Protein AF-A0A4Q8TG44-F1 (afdb_monomer)

Foldseek 3Di:
DPDDPQFQFDWDWDADPNFIWTKTWHDLDPPDDIWIWIWGDDDQKIFIDTPVVPDDGPDMDSDPVVVVVVVRVVRVVVNVVVVVVVVVVVVVVD

Solvent-accessible surface area (backbone atoms only — not comparable to full-atom values): 5593 Å² total; per-residue (Å²): 131,88,76,73,78,77,69,71,72,44,81,41,84,43,71,58,96,87,41,72,32,37,33,36,45,37,51,88,45,98,88,47,76,70,45,47,35,38,37,37,72,63,85,81,33,26,34,32,30,45,67,87,71,79,79,49,76,78,44,76,35,72,46,60,68,61,46,50,53,51,52,52,51,52,51,53,51,50,51,53,54,52,51,53,52,51,55,53,53,59,65,70,79,102

pLDDT: mean 73.37, std 12.91, range [32.66, 89.69]

Radius of gyration: 15.22 Å; Cα contacts (8 Å, |Δi|>4): 139; chains: 1; bounding box: 37×23×44 Å

Mean predicted aligned error: 8.84 Å

Sequence (94 aa):
MISLPAPVPALEPVTIGGLPMSRVTVRISKWHNPFELYLICAGARFYVADNRLGKGWIFRHKSLARCIEFATAKANAYVRTEWAAFNRKKTLNG

Nearest PDB structures (foldseek):
  7z31-assembly1_B  TM=5.115E-01  e=1.144E+00  Saccharomyces cerevisiae S288C
  4o3z-assembly1_A  TM=5.480E-01  e=4.614E+00  Actinobacillus pleuropneumoniae
  7phw-assembly2_D  TM=4.883E-01  e=6.539E+00  Plasmodium falciparum 3D7

Structure (mmCIF, N/CA/C/O backbone):
data_AF-A0A4Q8TG44-F1
#
_entry.id   AF-A0A4Q8TG44-F1
#
loop_
_atom_site.group_PDB
_atom_site.id
_atom_site.type_symbol
_atom_site.label_atom_id
_atom_site.label_alt_id
_atom_site.label_comp_id
_atom_site.label_asym_id
_atom_site.label_entity_id
_atom_site.label_seq_id
_atom_site.pdbx_PDB_ins_code
_atom_site.Cartn_x
_atom_site.Cartn_y
_atom_site.Cartn_z
_atom_site.occupancy
_atom_site.B_iso_or_equiv
_atom_site.auth_seq_id
_atom_site.auth_comp_id
_atom_site.auth_asym_id
_atom_site.auth_atom_id
_atom_site.pdbx_PDB_model_num
ATOM 1 N N . MET A 1 1 ? -25.177 -8.780 15.833 1.00 36.12 1 MET A N 1
ATOM 2 C CA . MET A 1 1 ? -24.102 -7.835 15.452 1.00 36.12 1 MET A CA 1
ATOM 3 C C . MET A 1 1 ? -23.853 -7.997 13.965 1.00 36.12 1 MET A C 1
ATOM 5 O O . MET A 1 1 ? -23.462 -9.082 13.562 1.00 36.12 1 MET A O 1
ATOM 9 N N . ILE A 1 2 ? -24.130 -6.982 13.144 1.00 32.75 2 ILE A N 1
ATOM 10 C CA . ILE A 1 2 ? -23.780 -7.038 11.718 1.00 32.75 2 ILE A CA 1
ATOM 11 C C . ILE A 1 2 ? -22.276 -6.775 11.636 1.00 32.75 2 ILE A C 1
ATOM 13 O O . ILE A 1 2 ? -21.827 -5.645 11.826 1.00 32.75 2 ILE A O 1
ATOM 17 N N . SER A 1 3 ? -21.499 -7.842 11.455 1.00 32.66 3 SER A N 1
ATOM 18 C CA . SER A 1 3 ? -20.078 -7.743 11.135 1.00 32.66 3 SER A CA 1
ATOM 19 C C . SER A 1 3 ? -19.979 -7.182 9.721 1.00 32.66 3 SER A C 1
ATOM 21 O O . SER A 1 3 ? -20.288 -7.879 8.755 1.00 32.66 3 SER A O 1
ATOM 23 N N . LEU A 1 4 ? -19.634 -5.900 9.596 1.00 45.75 4 LEU A N 1
ATOM 24 C CA . LEU A 1 4 ? -19.281 -5.343 8.297 1.00 45.75 4 LEU A CA 1
ATOM 25 C C . LEU A 1 4 ? -18.033 -6.087 7.800 1.00 45.75 4 LEU A C 1
ATOM 27 O O . LEU A 1 4 ? -17.084 -6.243 8.576 1.00 45.75 4 LEU A O 1
ATOM 31 N N . PRO A 1 5 ? -18.023 -6.571 6.546 1.00 48.22 5 PRO A N 1
ATOM 32 C CA . PRO A 1 5 ? -16.840 -7.201 5.986 1.00 48.22 5 PRO A CA 1
ATOM 33 C C . PRO A 1 5 ? -15.668 -6.222 6.060 1.00 48.22 5 PRO A C 1
ATOM 35 O O . PRO A 1 5 ? -15.842 -5.012 5.883 1.00 48.22 5 PRO A O 1
ATOM 38 N N . ALA A 1 6 ? -14.476 -6.745 6.357 1.00 54.28 6 ALA A N 1
ATOM 39 C CA . ALA A 1 6 ? -13.278 -5.923 6.393 1.00 54.28 6 ALA A CA 1
ATOM 40 C C . ALA A 1 6 ? -13.133 -5.189 5.045 1.00 54.28 6 ALA A C 1
ATOM 42 O O . ALA A 1 6 ? -13.326 -5.812 3.997 1.00 54.28 6 ALA A O 1
ATOM 43 N N . PRO A 1 7 ? -12.824 -3.883 5.052 1.00 56.81 7 PRO A N 1
ATOM 44 C CA . PRO A 1 7 ? -12.673 -3.116 3.826 1.00 56.81 7 PRO A CA 1
ATOM 45 C C . PRO A 1 7 ? -11.586 -3.749 2.960 1.00 56.81 7 PRO A C 1
ATOM 47 O O . PRO A 1 7 ? -10.438 -3.892 3.387 1.00 56.81 7 PRO A O 1
ATOM 50 N N . VAL A 1 8 ? -11.978 -4.159 1.755 1.00 59.66 8 VAL A N 1
ATOM 51 C CA . VAL A 1 8 ? -11.085 -4.803 0.793 1.00 59.66 8 VAL A CA 1
ATOM 52 C C . VAL A 1 8 ? -10.215 -3.724 0.144 1.00 59.66 8 VAL A C 1
ATOM 54 O O . VAL A 1 8 ? -10.759 -2.719 -0.318 1.00 59.66 8 VAL A O 1
ATOM 57 N N . PRO A 1 9 ? -8.884 -3.900 0.090 1.00 64.50 9 PRO A N 1
ATOM 58 C CA . PRO A 1 9 ? -8.018 -2.979 -0.629 1.00 64.50 9 PRO A CA 1
ATOM 59 C C . PRO A 1 9 ? -8.376 -2.945 -2.115 1.00 64.50 9 PRO A C 1
ATOM 61 O O . PRO A 1 9 ? -8.320 -3.969 -2.794 1.00 64.50 9 PRO A O 1
ATOM 64 N N . ALA A 1 10 ? -8.748 -1.766 -2.612 1.00 69.06 10 ALA A N 1
ATOM 65 C CA . ALA A 1 10 ? -9.037 -1.549 -4.024 1.00 69.06 10 ALA A CA 1
ATOM 66 C C . ALA A 1 10 ? -7.771 -1.081 -4.742 1.00 69.06 10 ALA A C 1
ATOM 68 O O . ALA A 1 10 ? -7.060 -0.217 -4.229 1.00 69.06 10 ALA A O 1
ATOM 69 N N . LEU A 1 11 ? -7.496 -1.657 -5.913 1.00 68.56 11 LEU A N 1
ATOM 70 C CA . LEU A 1 11 ? -6.359 -1.307 -6.760 1.00 68.56 11 LEU A CA 1
ATOM 71 C C . LEU A 1 11 ? -6.848 -0.351 -7.855 1.00 68.56 11 LEU A C 1
ATOM 73 O O . LEU A 1 11 ? -7.552 -0.753 -8.776 1.00 68.56 11 LEU A O 1
ATOM 77 N N . GLU A 1 12 ? -6.501 0.922 -7.730 1.00 78.75 12 GLU A N 1
ATOM 78 C CA . GLU A 1 12 ? -6.917 1.994 -8.631 1.00 78.75 12 GLU A CA 1
ATOM 79 C C . GLU A 1 12 ? -5.729 2.440 -9.494 1.00 78.75 12 GLU A C 1
ATOM 81 O O . GLU A 1 12 ? -4.658 2.720 -8.953 1.00 78.75 12 GLU A O 1
ATOM 86 N N . PRO A 1 13 ? -5.859 2.545 -10.823 1.00 77.00 13 PRO A N 1
ATOM 87 C CA . PRO A 1 13 ? -4.820 3.161 -11.641 1.00 77.00 13 PRO A CA 1
ATOM 88 C C . PRO A 1 13 ? -4.755 4.670 -11.357 1.00 77.00 13 PRO A C 1
ATOM 90 O O . PRO A 1 13 ? -5.779 5.351 -11.360 1.00 77.00 13 PRO A O 1
ATOM 93 N N . VAL A 1 14 ? -3.557 5.207 -11.120 1.00 78.56 14 VAL A N 1
ATOM 94 C CA . VAL A 1 14 ? -3.327 6.643 -10.888 1.00 78.56 14 VAL A CA 1
ATOM 95 C C . VAL A 1 14 ? -2.070 7.115 -11.613 1.00 78.56 14 VAL A C 1
ATOM 97 O O . VAL A 1 14 ? -1.146 6.337 -11.832 1.00 78.56 14 VAL A O 1
ATOM 100 N N . THR A 1 15 ? -2.002 8.403 -11.940 1.00 75.81 15 THR A N 1
ATOM 101 C CA . THR A 1 15 ? -0.805 9.021 -12.528 1.00 75.81 15 THR A CA 1
ATOM 102 C C . THR A 1 15 ? -0.268 10.080 -11.576 1.00 75.81 15 THR A C 1
ATOM 104 O O . THR A 1 15 ? -0.984 11.019 -11.236 1.00 75.81 15 THR A O 1
ATOM 107 N N . ILE A 1 16 ? 0.993 9.957 -11.154 1.00 70.44 16 ILE A N 1
ATOM 108 C CA . ILE A 1 16 ? 1.661 10.940 -10.283 1.00 70.44 16 ILE A CA 1
ATOM 109 C C . ILE A 1 16 ? 2.929 11.417 -10.986 1.00 70.44 16 ILE A C 1
ATOM 111 O O . ILE A 1 16 ? 3.783 10.607 -11.340 1.00 70.44 16 ILE A O 1
ATOM 115 N N . GLY A 1 17 ? 3.049 12.728 -11.224 1.00 70.00 17 GLY A N 1
ATOM 116 C CA . GLY A 1 17 ? 4.214 13.304 -11.912 1.00 70.00 17 GLY A CA 1
ATOM 117 C C . GLY A 1 17 ? 4.441 12.745 -13.325 1.00 70.00 17 GLY A C 1
ATOM 118 O O . GLY A 1 17 ? 5.583 12.629 -13.753 1.00 70.00 17 GLY A O 1
ATOM 119 N N . GLY A 1 18 ? 3.371 12.338 -14.020 1.00 74.19 18 GLY A N 1
ATOM 120 C CA . GLY A 1 18 ? 3.434 11.734 -15.358 1.00 74.19 18 GLY A CA 1
ATOM 121 C C . GLY A 1 18 ? 3.752 10.233 -15.386 1.00 74.19 18 GLY A C 1
ATOM 122 O O . GLY A 1 18 ? 3.759 9.642 -16.462 1.00 74.19 18 GLY A O 1
ATOM 123 N N . LEU A 1 19 ? 3.975 9.596 -14.232 1.00 67.38 19 LEU A N 1
ATOM 124 C CA . LEU A 1 19 ? 4.260 8.164 -14.150 1.00 67.38 19 LEU A CA 1
ATOM 125 C C . LEU A 1 19 ? 2.981 7.368 -13.847 1.00 67.38 19 LEU A C 1
ATOM 127 O O . LEU A 1 19 ? 2.309 7.679 -12.857 1.00 67.38 19 LEU A O 1
ATOM 131 N N . PRO A 1 20 ? 2.648 6.336 -14.648 1.00 72.19 20 PRO A N 1
ATOM 132 C CA . PRO A 1 20 ? 1.539 5.444 -14.349 1.00 72.19 20 PRO A CA 1
ATOM 133 C C . PRO A 1 20 ? 1.879 4.576 -13.134 1.00 72.19 20 PRO A C 1
ATOM 135 O O . PRO A 1 20 ? 2.925 3.926 -13.068 1.00 72.19 20 PRO A O 1
ATOM 138 N N . MET A 1 21 ? 0.978 4.571 -12.161 1.00 78.06 21 MET A N 1
ATOM 139 C CA . MET A 1 21 ? 1.090 3.849 -10.900 1.00 78.06 21 MET A CA 1
ATOM 140 C C . MET A 1 21 ? -0.231 3.145 -10.590 1.00 78.06 21 MET A C 1
ATOM 142 O O . MET A 1 21 ? -1.274 3.426 -11.182 1.00 78.06 21 MET A O 1
ATOM 146 N N . SER A 1 22 ? -0.205 2.236 -9.623 1.00 82.06 22 SER A N 1
ATOM 147 C CA . SER A 1 22 ? -1.428 1.694 -9.034 1.00 82.06 22 SER A CA 1
ATOM 148 C C . SER A 1 22 ? -1.508 2.089 -7.570 1.00 82.06 22 SER A C 1
ATOM 150 O O . SER A 1 22 ? -0.579 1.842 -6.810 1.00 82.06 22 SER A O 1
ATOM 152 N N . ARG A 1 23 ? -2.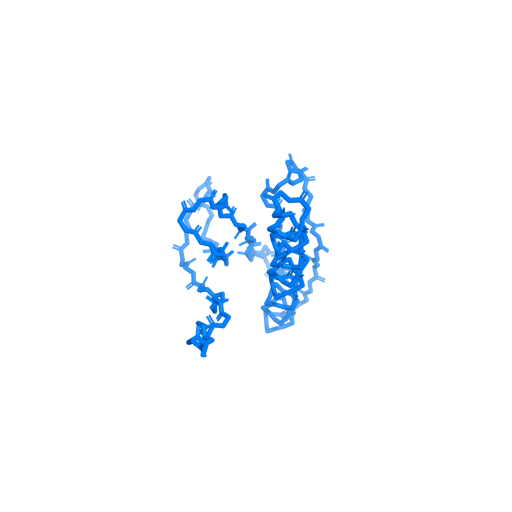607 2.702 -7.156 1.00 82.69 23 ARG A N 1
ATOM 153 C CA . ARG A 1 23 ? -2.883 3.053 -5.770 1.00 82.69 23 ARG A CA 1
ATOM 154 C C . ARG A 1 23 ? -3.727 1.963 -5.130 1.00 82.69 23 ARG A C 1
ATOM 156 O O . ARG A 1 23 ? -4.757 1.574 -5.662 1.00 82.69 23 ARG A O 1
ATOM 163 N N . VAL A 1 24 ? -3.298 1.493 -3.973 1.00 79.19 24 VAL A N 1
ATOM 164 C CA . VAL A 1 24 ? -4.091 0.651 -3.089 1.00 79.19 24 VAL A CA 1
ATOM 165 C C . VAL A 1 24 ? -4.643 1.532 -1.985 1.00 79.19 24 VAL A C 1
ATOM 167 O O . VAL A 1 24 ? -3.885 1.995 -1.133 1.00 79.19 24 VAL A O 1
ATOM 170 N N . THR A 1 25 ? -5.953 1.756 -2.007 1.00 77.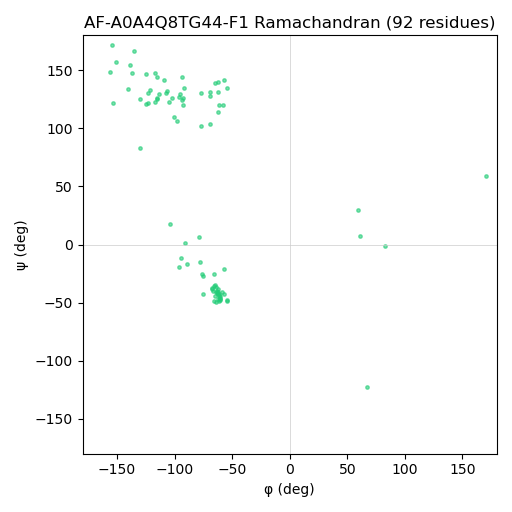75 25 THR A N 1
ATOM 171 C CA . THR A 1 25 ? -6.642 2.592 -1.019 1.00 77.75 25 THR A CA 1
ATOM 172 C C . THR A 1 25 ? -7.443 1.714 -0.072 1.00 77.75 25 THR A C 1
ATOM 174 O O . THR A 1 25 ? -8.206 0.846 -0.497 1.00 77.75 25 THR A O 1
ATOM 177 N N . VAL A 1 26 ? -7.303 1.961 1.229 1.00 76.56 26 VAL A N 1
ATOM 178 C CA . VAL A 1 26 ? -8.120 1.337 2.265 1.00 76.56 26 VAL A CA 1
ATOM 179 C C . VAL A 1 26 ? -8.680 2.395 3.192 1.00 76.56 26 VAL A C 1
ATOM 181 O O . VAL A 1 26 ? -7.943 3.170 3.797 1.00 76.56 26 VAL A O 1
ATOM 184 N N . ARG A 1 27 ? -10.002 2.396 3.350 1.00 73.44 27 ARG A N 1
ATOM 185 C CA . ARG A 1 27 ? -10.696 3.272 4.289 1.00 73.44 27 ARG A CA 1
ATOM 186 C C . ARG A 1 27 ? -11.549 2.441 5.230 1.00 73.44 27 ARG A C 1
ATOM 188 O O . ARG A 1 27 ? -12.434 1.711 4.803 1.00 73.44 27 ARG A O 1
ATOM 195 N N . ILE A 1 28 ? -11.269 2.577 6.520 1.00 71.50 28 ILE A N 1
ATOM 196 C CA . ILE A 1 28 ? -11.881 1.757 7.569 1.00 71.50 28 ILE A CA 1
ATOM 197 C C . ILE A 1 28 ? -13.318 2.181 7.853 1.00 71.50 28 ILE A C 1
ATOM 199 O O . ILE A 1 28 ? -14.213 1.356 8.000 1.00 71.50 28 ILE A O 1
ATOM 203 N N . SER A 1 29 ? -13.547 3.489 7.917 1.00 69.00 29 SER A N 1
ATOM 204 C CA . SER A 1 29 ? -14.881 4.071 7.986 1.00 69.00 29 SER A CA 1
ATOM 205 C C . SER A 1 29 ? -14.852 5.493 7.433 1.00 69.00 29 SER A C 1
ATOM 207 O O . SER A 1 29 ? -13.780 6.060 7.206 1.00 69.00 29 SER A O 1
ATOM 209 N N . LYS A 1 30 ? -16.026 6.111 7.265 1.00 74.06 30 LYS A N 1
ATOM 210 C CA . LYS A 1 30 ? -16.135 7.510 6.817 1.00 74.06 30 LYS A CA 1
ATOM 211 C C . LYS A 1 30 ? -15.392 8.514 7.713 1.00 74.06 30 LYS A C 1
ATOM 213 O O . LYS A 1 30 ? -15.052 9.592 7.245 1.00 74.06 30 LYS A O 1
ATOM 218 N N . TRP A 1 31 ? -15.100 8.157 8.962 1.00 71.75 31 TRP A N 1
ATOM 219 C CA . TRP A 1 31 ? -14.420 9.027 9.926 1.00 71.75 31 TRP A CA 1
ATOM 220 C C . TRP A 1 31 ? -12.901 8.828 9.980 1.00 71.75 31 TRP A C 1
ATOM 222 O O . TRP A 1 31 ? -12.212 9.630 10.599 1.00 71.75 31 TRP A O 1
ATOM 232 N N . HIS A 1 32 ? -12.378 7.770 9.352 1.00 72.19 32 HIS A N 1
ATOM 233 C CA . HIS A 1 32 ? -10.939 7.519 9.296 1.00 72.19 32 HIS A CA 1
ATOM 234 C C . HIS A 1 32 ? -10.346 8.105 8.017 1.00 72.19 32 HIS A C 1
ATOM 236 O O . HIS A 1 32 ? -10.964 8.048 6.945 1.00 72.19 32 HIS A O 1
ATOM 242 N N . ASN A 1 33 ? -9.121 8.616 8.142 1.00 74.56 33 ASN A N 1
ATOM 243 C CA . ASN A 1 33 ? -8.312 8.994 6.993 1.00 74.56 33 ASN A CA 1
ATOM 244 C C . ASN A 1 33 ? -8.014 7.749 6.140 1.00 74.56 33 ASN A C 1
ATOM 246 O O . ASN A 1 33 ? -7.780 6.670 6.696 1.00 74.56 33 ASN A O 1
ATOM 250 N N . PRO A 1 34 ? -8.045 7.868 4.803 1.00 74.38 34 PRO A N 1
ATOM 251 C CA . PRO A 1 34 ? -7.688 6.763 3.931 1.00 74.38 34 PRO A CA 1
ATOM 252 C C . PRO A 1 34 ? -6.210 6.407 4.111 1.00 74.38 34 PRO A C 1
ATOM 254 O O . PRO A 1 34 ? -5.343 7.275 4.220 1.00 74.38 34 PRO A O 1
ATOM 257 N N . PHE A 1 35 ? -5.929 5.111 4.130 1.00 78.38 35 PHE A N 1
ATOM 258 C CA . PHE A 1 35 ? -4.586 4.585 3.988 1.00 78.38 35 PHE A CA 1
ATOM 259 C C . PHE A 1 35 ? -4.319 4.276 2.527 1.00 78.38 35 PHE A C 1
ATOM 261 O O . PHE A 1 35 ? -5.069 3.529 1.904 1.00 78.38 35 PHE A O 1
ATOM 268 N N . GLU A 1 36 ? -3.239 4.838 2.001 1.00 81.69 36 GLU A N 1
ATOM 269 C CA . GLU A 1 36 ? -2.866 4.697 0.602 1.00 81.69 36 GLU A CA 1
ATOM 270 C C . GLU A 1 36 ? -1.459 4.109 0.487 1.00 81.69 36 GLU A C 1
ATOM 272 O O . GLU A 1 36 ? -0.503 4.591 1.108 1.00 81.69 36 GLU A O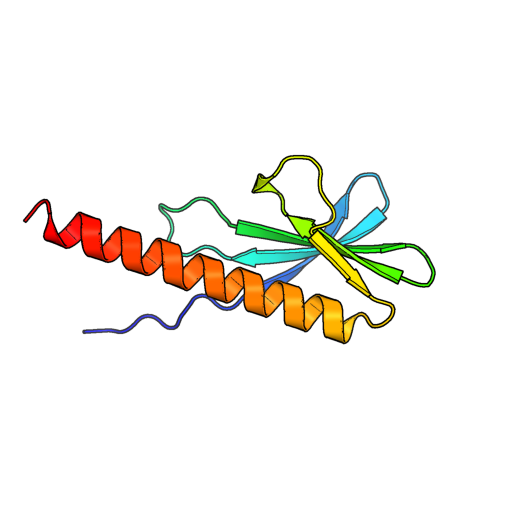 1
ATOM 277 N N . LEU A 1 37 ? -1.342 3.078 -0.344 1.00 83.75 37 LEU A N 1
ATOM 278 C CA . LEU A 1 37 ? -0.076 2.548 -0.830 1.00 83.75 37 LEU A CA 1
ATOM 279 C C . LEU A 1 37 ? 0.013 2.755 -2.338 1.00 83.75 37 LEU A C 1
ATOM 281 O O . LEU A 1 37 ? -0.979 2.600 -3.039 1.00 83.75 37 LEU A O 1
ATOM 285 N N . TYR A 1 38 ? 1.201 3.041 -2.852 1.00 81.94 38 TYR A N 1
ATOM 286 C CA . TYR A 1 38 ? 1.434 3.214 -4.286 1.00 81.94 38 TYR A CA 1
ATOM 287 C C . TYR A 1 38 ? 2.356 2.120 -4.803 1.00 81.94 38 TYR A C 1
ATOM 289 O O . TYR A 1 38 ? 3.455 1.944 -4.282 1.00 81.94 38 TYR A O 1
ATOM 297 N N . LEU A 1 39 ? 1.921 1.399 -5.831 1.00 83.62 39 LEU A N 1
ATOM 298 C CA . LEU A 1 39 ? 2.733 0.486 -6.617 1.00 83.62 39 LEU A CA 1
ATOM 299 C C . LEU A 1 39 ? 3.284 1.220 -7.832 1.00 83.62 39 LEU A C 1
ATOM 301 O O . LEU A 1 39 ? 2.529 1.758 -8.641 1.00 83.62 39 LEU A O 1
ATOM 305 N N . ILE A 1 40 ? 4.604 1.205 -7.971 1.00 80.12 40 ILE A N 1
ATOM 306 C CA . ILE A 1 40 ? 5.309 1.887 -9.055 1.00 80.12 40 ILE A CA 1
ATOM 307 C C . ILE A 1 40 ? 6.123 0.876 -9.841 1.00 80.12 40 ILE A C 1
ATOM 309 O O . ILE A 1 40 ? 6.861 0.081 -9.257 1.00 80.12 40 ILE A O 1
ATOM 313 N N . CYS A 1 41 ? 6.016 0.937 -11.165 1.00 81.62 41 CYS A N 1
ATOM 314 C CA . CYS A 1 41 ? 6.903 0.232 -12.078 1.00 81.62 41 CYS A CA 1
ATOM 315 C C . CYS A 1 41 ? 8.066 1.155 -12.464 1.00 81.62 41 CYS A C 1
ATOM 317 O O . CYS A 1 41 ? 7.842 2.226 -13.023 1.00 81.62 41 CYS A O 1
ATOM 319 N N . ALA A 1 42 ? 9.303 0.754 -12.173 1.00 76.94 42 ALA A N 1
ATOM 320 C CA . ALA A 1 42 ? 10.501 1.478 -12.593 1.00 76.94 42 ALA A CA 1
ATOM 321 C C . ALA A 1 42 ? 11.479 0.500 -13.260 1.00 76.94 42 ALA A C 1
ATOM 323 O O . ALA A 1 42 ? 12.385 -0.057 -12.633 1.00 76.94 42 ALA A O 1
ATOM 324 N N . GLY A 1 43 ? 11.248 0.253 -14.552 1.00 79.75 43 GLY A N 1
ATOM 325 C CA . GLY A 1 43 ? 12.022 -0.693 -15.353 1.00 79.75 43 GLY A CA 1
ATOM 326 C C . GLY A 1 43 ? 11.817 -2.137 -14.891 1.00 79.75 43 GLY A C 1
ATOM 327 O O . GLY A 1 43 ? 10.698 -2.632 -14.848 1.00 79.75 43 GLY A O 1
ATOM 328 N N . ALA A 1 44 ? 12.901 -2.822 -14.522 1.00 78.44 44 ALA A N 1
ATOM 329 C CA . ALA A 1 44 ? 12.881 -4.240 -14.138 1.00 78.44 44 ALA A CA 1
ATOM 330 C C . ALA A 1 44 ? 12.388 -4.513 -12.699 1.00 78.44 44 ALA A C 1
ATOM 332 O O . ALA A 1 44 ? 12.522 -5.634 -12.194 1.00 78.44 44 ALA A O 1
ATOM 333 N N . ARG A 1 45 ? 11.912 -3.487 -11.984 1.00 80.06 45 ARG A N 1
ATOM 334 C CA . ARG A 1 45 ? 11.515 -3.587 -10.576 1.00 80.06 45 ARG A CA 1
ATOM 335 C C . ARG A 1 45 ? 10.214 -2.849 -10.302 1.00 80.06 45 ARG A C 1
ATOM 337 O O . ARG A 1 45 ? 9.941 -1.790 -10.862 1.00 80.06 45 ARG A O 1
ATOM 344 N N . PHE A 1 46 ? 9.471 -3.404 -9.357 1.00 83.94 46 PHE A N 1
ATOM 345 C CA . PHE A 1 46 ? 8.262 -2.838 -8.790 1.00 83.94 46 PHE A CA 1
ATOM 346 C C . PHE A 1 46 ? 8.538 -2.384 -7.361 1.00 83.94 46 PHE A C 1
ATOM 348 O O . PHE A 1 46 ? 9.245 -3.060 -6.609 1.00 83.94 46 PHE A O 1
ATOM 355 N N . TYR A 1 47 ? 7.957 -1.256 -6.984 1.00 83.19 47 TYR A N 1
ATOM 356 C CA . TYR A 1 47 ? 8.151 -0.615 -5.691 1.00 83.19 47 TYR A CA 1
ATOM 357 C C . TYR A 1 47 ? 6.802 -0.401 -5.026 1.00 83.19 47 TYR A C 1
ATOM 359 O O . TYR A 1 47 ? 5.821 -0.141 -5.714 1.00 83.19 47 TYR A O 1
ATOM 367 N N . VAL A 1 48 ? 6.761 -0.489 -3.699 1.00 83.50 48 VAL A N 1
ATOM 368 C CA . VAL A 1 48 ? 5.604 -0.074 -2.900 1.00 83.50 48 VAL A CA 1
ATOM 369 C C . VAL A 1 48 ? 6.019 1.136 -2.070 1.00 83.50 48 VAL A C 1
ATOM 371 O O . VAL A 1 48 ? 7.051 1.082 -1.402 1.00 83.50 48 VAL A O 1
ATOM 374 N N . ALA A 1 49 ? 5.237 2.211 -2.095 1.00 81.06 49 ALA A N 1
ATOM 375 C CA . ALA A 1 49 ? 5.409 3.397 -1.256 1.00 81.06 49 ALA A CA 1
ATOM 376 C C . ALA A 1 49 ? 4.211 3.600 -0.328 1.00 81.06 49 ALA A C 1
ATOM 378 O O . ALA A 1 49 ? 3.083 3.280 -0.691 1.00 81.06 49 ALA A O 1
ATOM 379 N N . ASP A 1 50 ? 4.469 4.143 0.861 1.00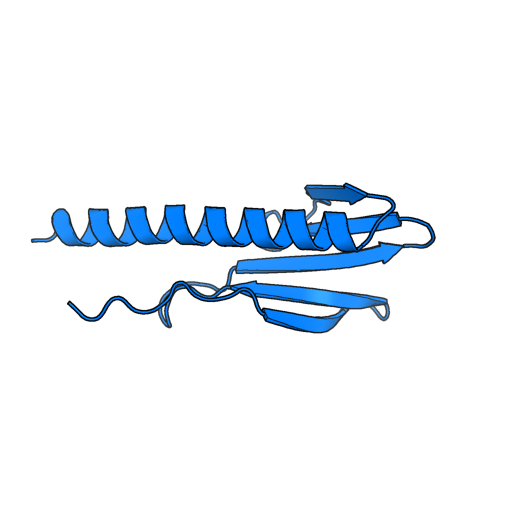 80.00 50 ASP A N 1
ATOM 380 C CA . ASP A 1 50 ? 3.454 4.486 1.862 1.00 80.00 50 ASP A CA 1
ATOM 381 C C . ASP A 1 50 ? 3.243 6.000 1.900 1.00 80.00 50 ASP A C 1
ATOM 383 O O . ASP A 1 50 ? 4.201 6.738 2.149 1.00 80.00 50 ASP A O 1
ATOM 387 N N . ASN A 1 51 ? 2.008 6.466 1.684 1.00 71.62 51 ASN A N 1
ATOM 388 C CA . ASN A 1 51 ? 1.721 7.904 1.655 1.00 71.62 51 ASN A CA 1
ATOM 389 C C . ASN A 1 51 ? 1.945 8.583 3.021 1.00 71.62 51 ASN A C 1
ATOM 391 O O . ASN A 1 51 ? 2.238 9.771 3.099 1.00 71.62 51 ASN A O 1
ATOM 395 N N . ARG A 1 52 ? 1.844 7.833 4.127 1.00 65.88 52 ARG A N 1
ATOM 396 C CA . ARG A 1 52 ? 1.898 8.404 5.485 1.00 65.88 52 ARG A CA 1
ATOM 397 C C . ARG A 1 52 ? 3.295 8.810 5.928 1.00 65.88 52 ARG A C 1
ATOM 399 O O . ARG A 1 52 ? 3.436 9.676 6.781 1.00 65.88 52 ARG A O 1
ATOM 406 N N . LEU A 1 53 ? 4.319 8.155 5.387 1.00 56.50 53 LEU A N 1
ATOM 407 C CA . LEU A 1 53 ? 5.706 8.344 5.822 1.00 56.50 53 LEU A CA 1
ATOM 408 C C . LEU A 1 53 ? 6.439 9.425 5.032 1.00 56.50 53 LEU A C 1
ATOM 410 O O . LEU A 1 53 ? 7.619 9.660 5.268 1.00 56.50 53 LEU A O 1
ATOM 414 N N . GLY A 1 54 ? 5.763 10.077 4.086 1.00 49.06 54 GLY A N 1
ATOM 415 C CA . GLY A 1 54 ? 6.251 11.295 3.464 1.00 49.06 54 GLY A CA 1
ATOM 416 C C . GLY A 1 54 ? 7.578 11.208 2.709 1.00 49.06 54 GLY A C 1
ATOM 417 O O . GLY A 1 54 ? 8.022 12.287 2.344 1.00 49.06 54 GLY A O 1
ATOM 418 N N . LYS A 1 55 ? 8.207 10.028 2.483 1.00 52.97 55 LYS A N 1
ATOM 419 C CA . LYS A 1 55 ? 9.370 9.794 1.570 1.00 52.97 55 LYS A CA 1
ATOM 420 C C . LYS A 1 55 ? 10.020 8.390 1.695 1.00 52.97 55 LYS A C 1
ATOM 422 O O . LYS A 1 55 ? 11.214 8.282 1.959 1.00 52.97 55 LYS A O 1
ATOM 427 N N . GLY A 1 56 ? 9.310 7.277 1.476 1.00 62.19 56 GLY A N 1
ATOM 428 C CA . GLY A 1 56 ? 9.986 5.965 1.528 1.00 62.19 56 GLY A CA 1
ATOM 429 C C . GLY A 1 56 ? 9.354 4.849 0.710 1.00 62.19 56 GLY A C 1
ATOM 430 O O . GLY A 1 56 ? 8.213 4.463 0.956 1.00 62.19 56 GLY A O 1
ATOM 431 N N . TRP A 1 57 ? 10.133 4.274 -0.213 1.00 75.25 57 TRP A N 1
ATOM 432 C CA . TRP A 1 57 ? 9.862 2.944 -0.759 1.00 75.25 57 TRP A CA 1
ATOM 433 C C . TRP A 1 57 ? 9.937 1.937 0.388 1.00 75.25 57 TRP A C 1
ATOM 435 O O . TRP A 1 57 ? 10.999 1.726 0.968 1.00 75.25 57 TRP A O 1
ATOM 445 N N . ILE A 1 58 ? 8.812 1.323 0.728 1.00 81.88 58 ILE A N 1
ATOM 446 C CA . ILE A 1 58 ? 8.716 0.363 1.831 1.00 81.88 58 ILE A CA 1
ATOM 447 C C . ILE A 1 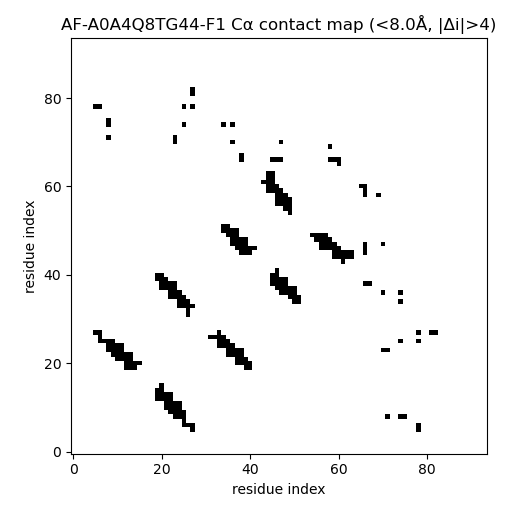58 ? 9.004 -1.070 1.380 1.00 81.88 58 ILE A C 1
ATOM 449 O O . ILE A 1 58 ? 9.243 -1.941 2.211 1.00 81.88 58 ILE A O 1
ATOM 453 N N . PHE A 1 59 ? 8.960 -1.325 0.071 1.00 83.00 59 PHE A N 1
ATOM 454 C CA . PHE A 1 59 ? 9.235 -2.634 -0.506 1.00 83.00 59 PHE A CA 1
ATOM 455 C C . PHE A 1 59 ? 9.679 -2.506 -1.962 1.00 83.00 59 PHE A C 1
ATOM 457 O O . PHE A 1 59 ? 9.238 -1.601 -2.672 1.00 83.00 59 PHE A O 1
ATOM 464 N N . ARG A 1 60 ? 10.547 -3.420 -2.410 1.00 86.50 60 ARG A N 1
ATOM 465 C CA . ARG A 1 60 ? 10.988 -3.528 -3.806 1.00 86.50 60 ARG A CA 1
ATOM 466 C C . ARG A 1 60 ? 11.094 -4.991 -4.213 1.00 86.50 60 ARG A C 1
ATOM 468 O O . ARG A 1 60 ? 11.702 -5.784 -3.495 1.00 86.50 60 ARG A O 1
ATOM 475 N N . HIS A 1 61 ? 10.566 -5.344 -5.378 1.00 89.69 61 HIS A N 1
ATOM 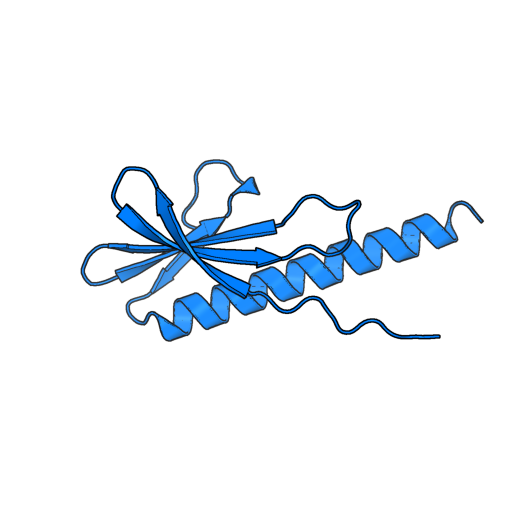476 C CA . HIS A 1 61 ? 10.654 -6.707 -5.895 1.00 89.69 61 HIS A CA 1
ATOM 477 C C . HIS A 1 61 ? 10.653 -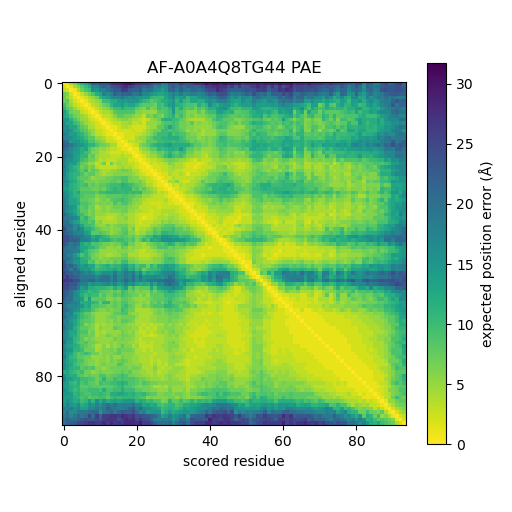6.736 -7.428 1.00 89.69 61 HIS A C 1
ATOM 479 O O . HIS A 1 61 ? 10.193 -5.804 -8.077 1.00 89.69 61 HIS A O 1
ATOM 485 N N . LYS A 1 62 ? 11.188 -7.807 -8.028 1.00 86.06 62 LYS A N 1
ATOM 486 C CA . LYS A 1 62 ? 11.178 -7.987 -9.496 1.00 86.06 62 LYS A CA 1
ATOM 487 C C . LYS A 1 62 ? 9.805 -8.408 -10.038 1.00 86.06 62 LYS A C 1
ATOM 489 O O . LYS A 1 62 ? 9.501 -8.171 -11.195 1.00 86.06 62 LYS A O 1
ATOM 494 N N . SER A 1 63 ? 8.985 -9.039 -9.200 1.00 87.25 63 SER A N 1
ATOM 495 C CA . SER A 1 63 ? 7.623 -9.486 -9.528 1.00 87.25 63 SER A CA 1
ATOM 496 C C . SER A 1 63 ? 6.578 -8.539 -8.943 1.00 87.25 63 SER A C 1
ATOM 498 O O . SER A 1 63 ? 6.566 -8.321 -7.728 1.00 87.25 63 SER A O 1
ATOM 500 N N . LEU A 1 64 ? 5.689 -8.042 -9.809 1.00 81.00 64 LEU A N 1
ATOM 501 C CA . LEU A 1 64 ? 4.533 -7.219 -9.451 1.00 81.00 64 LEU A CA 1
ATOM 502 C C . LEU A 1 64 ? 3.600 -7.945 -8.479 1.00 81.00 64 LEU A C 1
ATOM 504 O O . LEU A 1 64 ? 3.158 -7.342 -7.506 1.00 81.00 64 LEU A O 1
ATOM 508 N N . ALA A 1 65 ? 3.365 -9.245 -8.687 1.00 82.62 65 ALA A N 1
ATOM 509 C CA . ALA A 1 65 ? 2.497 -10.049 -7.825 1.00 82.62 65 ALA A CA 1
ATOM 510 C C . ALA A 1 65 ? 2.966 -10.020 -6.362 1.00 82.62 65 ALA A C 1
ATOM 512 O O . ALA A 1 65 ? 2.168 -9.778 -5.463 1.00 82.62 65 ALA A O 1
ATOM 513 N N . ARG A 1 66 ? 4.281 -10.131 -6.117 1.00 87.19 66 ARG A N 1
ATOM 514 C CA . ARG A 1 66 ? 4.840 -10.011 -4.758 1.00 87.19 66 ARG A CA 1
ATOM 515 C C . ARG A 1 66 ? 4.669 -8.617 -4.156 1.00 87.19 66 ARG A C 1
ATOM 517 O O . ARG A 1 66 ? 4.449 -8.504 -2.955 1.00 87.19 66 ARG A O 1
ATOM 524 N N . CYS A 1 67 ? 4.762 -7.557 -4.960 1.00 84.50 67 CYS A N 1
ATOM 525 C CA . CYS A 1 67 ? 4.487 -6.201 -4.478 1.00 84.50 67 CYS A CA 1
ATOM 526 C C . CYS A 1 67 ? 3.005 -6.011 -4.130 1.00 84.50 67 CYS A C 1
ATOM 528 O O . CYS A 1 67 ? 2.707 -5.364 -3.128 1.00 84.50 67 CYS A O 1
ATOM 530 N N . ILE A 1 68 ? 2.091 -6.607 -4.903 1.00 81.88 68 ILE A N 1
ATOM 531 C CA . ILE A 1 68 ? 0.650 -6.601 -4.615 1.00 81.88 68 ILE A CA 1
ATOM 532 C C . ILE A 1 68 ? 0.358 -7.378 -3.329 1.00 81.88 68 ILE A C 1
ATOM 534 O O . ILE A 1 68 ? -0.311 -6.849 -2.446 1.00 81.88 68 ILE A O 1
ATOM 538 N N . GLU A 1 69 ? 0.888 -8.594 -3.179 1.00 86.19 69 GLU A N 1
ATOM 539 C CA . GLU A 1 69 ? 0.748 -9.394 -1.953 1.00 86.19 69 GLU A CA 1
ATOM 540 C C . GLU A 1 69 ? 1.217 -8.616 -0.719 1.00 86.19 69 GLU A C 1
ATOM 542 O O . GLU A 1 69 ? 0.502 -8.538 0.282 1.00 86.19 69 GLU A O 1
ATOM 547 N N . PHE A 1 70 ? 2.393 -7.989 -0.807 1.00 87.50 70 PHE A N 1
ATOM 548 C CA . PHE A 1 70 ? 2.938 -7.174 0.272 1.00 87.50 70 PHE A CA 1
ATOM 549 C C . PHE A 1 70 ? 2.048 -5.962 0.586 1.00 87.50 70 PHE A C 1
ATOM 551 O O . PHE A 1 70 ? 1.741 -5.711 1.754 1.00 87.50 70 PHE A O 1
ATOM 558 N N . ALA A 1 71 ? 1.611 -5.221 -0.439 1.00 82.50 71 ALA A N 1
ATOM 559 C CA . ALA A 1 71 ? 0.751 -4.053 -0.267 1.00 82.50 71 ALA A CA 1
ATOM 560 C C . ALA A 1 71 ? -0.577 -4.435 0.405 1.00 82.50 71 ALA A C 1
ATOM 562 O O . ALA A 1 71 ? -0.971 -3.820 1.396 1.00 82.50 71 ALA A O 1
ATOM 563 N N . THR A 1 72 ? -1.211 -5.510 -0.062 1.00 82.56 72 THR A N 1
ATOM 564 C CA . THR A 1 72 ? -2.442 -6.066 0.511 1.00 82.56 72 THR A CA 1
ATOM 565 C C . THR A 1 72 ? -2.245 -6.496 1.965 1.00 82.56 72 THR A C 1
ATOM 567 O O . THR A 1 72 ? -3.034 -6.122 2.834 1.00 82.56 72 THR A O 1
ATOM 570 N N . ALA A 1 73 ? -1.170 -7.230 2.273 1.00 85.12 73 ALA A N 1
ATOM 571 C CA . ALA A 1 73 ? -0.873 -7.666 3.637 1.00 85.12 73 ALA A CA 1
ATOM 572 C C . ALA A 1 73 ? -0.667 -6.476 4.588 1.00 85.12 73 ALA A C 1
ATOM 574 O O . ALA A 1 73 ? -1.201 -6.468 5.702 1.00 85.12 73 ALA A O 1
ATOM 575 N N . LYS A 1 74 ? 0.053 -5.441 4.138 1.00 85.31 74 LYS A N 1
ATOM 576 C CA . LYS A 1 74 ? 0.281 -4.224 4.923 1.00 85.31 74 LYS A CA 1
ATOM 577 C C . LYS A 1 74 ? -1.009 -3.436 5.145 1.00 85.31 74 LYS A C 1
ATOM 579 O O . LYS A 1 74 ? -1.242 -2.950 6.252 1.00 85.31 74 LYS A O 1
ATOM 584 N N . ALA A 1 75 ? -1.865 -3.352 4.132 1.00 81.00 75 ALA A N 1
ATOM 585 C CA . ALA A 1 75 ? -3.154 -2.684 4.244 1.00 81.00 75 ALA A CA 1
ATOM 586 C C . ALA A 1 75 ? -4.085 -3.406 5.231 1.00 81.00 75 ALA A C 1
ATOM 588 O O . ALA A 1 75 ? -4.629 -2.775 6.136 1.00 81.00 75 ALA A O 1
ATOM 589 N N . ASN A 1 76 ? -4.156 -4.737 5.166 1.00 81.56 76 ASN A N 1
ATOM 590 C CA . ASN A 1 76 ? -4.901 -5.548 6.133 1.00 81.56 76 ASN A CA 1
ATOM 591 C C . ASN A 1 76 ? -4.352 -5.424 7.563 1.00 81.56 76 ASN A C 1
ATOM 593 O O . ASN A 1 76 ? -5.116 -5.393 8.530 1.00 81.56 76 ASN A O 1
ATOM 597 N N . ALA A 1 77 ? -3.028 -5.353 7.733 1.00 83.88 77 ALA A N 1
ATOM 598 C CA . ALA A 1 77 ? -2.419 -5.110 9.038 1.00 83.88 77 ALA A CA 1
ATOM 599 C C . ALA A 1 77 ? -2.835 -3.746 9.609 1.00 83.88 77 ALA A C 1
ATOM 601 O O . ALA A 1 77 ? -3.232 -3.677 10.769 1.00 83.88 77 ALA A O 1
ATOM 602 N N . TYR A 1 78 ? -2.824 -2.694 8.786 1.00 82.81 78 TYR A N 1
ATOM 603 C CA . TYR A 1 78 ? -3.277 -1.369 9.202 1.00 82.81 78 TYR A CA 1
ATOM 604 C C . TYR A 1 78 ? -4.749 -1.364 9.639 1.00 82.81 78 TYR A C 1
ATOM 606 O O . TYR A 1 78 ? -5.052 -0.876 10.726 1.00 82.81 78 TYR A O 1
ATOM 614 N N . VAL A 1 79 ? -5.642 -1.979 8.851 1.00 80.25 79 VAL A N 1
ATO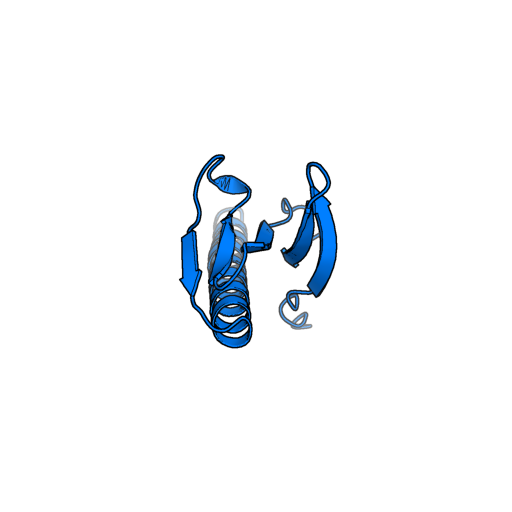M 615 C CA . VAL A 1 79 ? -7.070 -2.105 9.199 1.00 80.25 79 VAL A CA 1
ATOM 616 C C . VAL A 1 79 ? -7.257 -2.750 10.564 1.00 80.25 79 VAL A C 1
ATOM 618 O O . VAL A 1 79 ? -7.992 -2.220 11.393 1.00 80.25 79 VAL A O 1
ATOM 621 N N . ARG A 1 80 ? -6.578 -3.874 10.821 1.00 82.81 80 ARG A N 1
ATOM 622 C CA . ARG A 1 80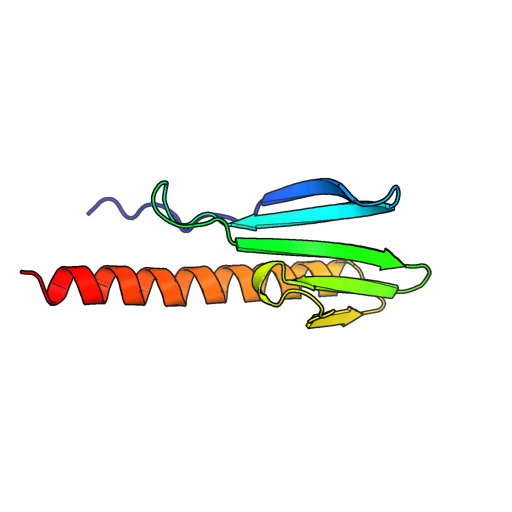 ? -6.695 -4.592 12.098 1.00 82.81 80 ARG A CA 1
ATOM 623 C C . ARG A 1 80 ? -6.265 -3.729 13.283 1.00 82.81 80 ARG A C 1
ATOM 625 O O . ARG A 1 80 ? -6.967 -3.708 14.292 1.00 82.81 80 ARG A O 1
ATOM 632 N N . THR A 1 81 ? -5.148 -3.015 13.159 1.00 83.31 81 THR A N 1
ATOM 633 C CA . THR A 1 81 ? -4.613 -2.162 14.231 1.00 83.31 81 THR A CA 1
ATOM 634 C C . THR A 1 81 ? -5.561 -1.015 14.570 1.00 83.31 81 THR A C 1
ATOM 636 O O . THR A 1 81 ? -5.907 -0.820 15.735 1.00 83.31 81 THR A O 1
ATOM 639 N N . GLU A 1 82 ? -6.031 -0.286 13.562 1.00 79.56 82 GLU A N 1
ATOM 640 C CA . GLU A 1 82 ? -6.953 0.836 13.759 1.00 79.56 82 GLU A CA 1
ATOM 641 C C . GLU A 1 82 ? -8.326 0.370 14.255 1.00 79.56 82 GLU A C 1
ATOM 643 O O . GLU A 1 82 ? -8.912 1.001 15.130 1.00 79.56 82 GLU A O 1
ATOM 648 N N . TRP A 1 83 ? -8.831 -0.767 13.761 1.00 77.94 83 TRP A N 1
ATOM 649 C CA . TRP A 1 83 ? -10.093 -1.339 14.235 1.00 77.94 83 TRP A CA 1
ATOM 650 C C . TRP A 1 83 ? -10.016 -1.743 15.710 1.00 77.94 83 TRP A C 1
ATOM 652 O O . TRP A 1 83 ? -10.931 -1.471 16.488 1.00 77.94 83 TRP A O 1
ATOM 662 N N . ALA A 1 84 ? -8.901 -2.351 16.126 1.00 81.06 84 ALA A N 1
ATOM 663 C CA . ALA A 1 84 ? -8.656 -2.668 17.528 1.00 81.06 84 ALA A CA 1
ATOM 664 C C . ALA A 1 84 ? -8.582 -1.396 18.390 1.00 81.06 84 ALA A C 1
ATOM 666 O O . ALA A 1 84 ? -9.179 -1.353 19.467 1.00 81.06 84 ALA A O 1
ATOM 667 N N . ALA A 1 85 ? -7.906 -0.346 17.912 1.00 78.88 85 ALA A N 1
ATOM 668 C CA . ALA A 1 85 ? -7.832 0.942 18.601 1.00 78.88 85 ALA A CA 1
ATOM 669 C C . ALA A 1 85 ? -9.209 1.620 18.718 1.00 78.88 85 ALA A C 1
ATOM 671 O O . ALA A 1 85 ? -9.551 2.146 19.779 1.00 78.88 85 ALA A O 1
ATOM 672 N N . PHE A 1 86 ? -10.022 1.560 17.662 1.00 73.94 86 PHE A N 1
ATOM 673 C CA . PHE A 1 86 ? -11.389 2.076 17.648 1.00 73.94 86 PHE A CA 1
ATOM 674 C C . PHE A 1 86 ? -12.271 1.371 18.686 1.00 73.94 86 PHE A C 1
ATOM 676 O O . PHE A 1 86 ? -12.918 2.030 19.502 1.00 73.94 86 PHE A O 1
ATOM 683 N N . ASN A 1 87 ? -12.238 0.035 18.720 1.00 73.88 87 ASN A N 1
ATOM 684 C CA . ASN A 1 87 ? -13.003 -0.745 19.693 1.00 73.88 87 ASN A CA 1
ATOM 685 C C . ASN A 1 87 ? -12.558 -0.462 21.135 1.00 73.88 87 ASN A C 1
ATOM 687 O O . ASN A 1 87 ? -13.411 -0.295 22.002 1.00 73.88 87 ASN A O 1
ATOM 691 N N . ARG A 1 88 ? -11.245 -0.323 21.382 1.00 72.75 88 ARG A N 1
ATOM 692 C CA . ARG A 1 88 ? -10.708 0.031 22.709 1.00 72.75 88 ARG A CA 1
ATOM 693 C C . ARG A 1 88 ? -11.162 1.410 23.191 1.00 72.75 88 ARG A C 1
ATOM 695 O O . ARG A 1 88 ? -11.501 1.562 24.362 1.00 72.75 88 ARG A O 1
ATOM 702 N N . LYS A 1 89 ? -11.200 2.416 22.308 1.00 62.50 89 LYS A N 1
ATOM 703 C CA . LYS A 1 89 ? -11.713 3.756 22.651 1.00 62.50 89 LYS A CA 1
ATOM 704 C C . LYS A 1 89 ? -13.198 3.727 23.009 1.00 62.50 89 LYS A C 1
ATOM 706 O O . LYS A 1 89 ? -13.615 4.435 23.918 1.00 62.50 89 LYS A O 1
ATOM 711 N N . LYS A 1 90 ? -13.987 2.886 22.333 1.00 58.75 90 LYS A N 1
ATOM 712 C CA . LYS A 1 90 ? -15.412 2.715 22.640 1.00 58.75 90 LYS A CA 1
ATOM 713 C C . LYS A 1 90 ? -15.639 2.109 24.031 1.00 58.75 90 LYS A C 1
ATOM 715 O O . LYS A 1 90 ? -16.591 2.495 24.691 1.00 58.75 90 LYS A O 1
ATOM 720 N N . THR A 1 91 ? -14.763 1.209 24.481 1.00 56.53 91 THR A N 1
ATOM 721 C CA . THR A 1 91 ? -14.829 0.597 25.822 1.00 56.53 91 THR A CA 1
ATOM 722 C C . THR A 1 91 ? -14.329 1.482 26.968 1.00 56.53 91 THR A C 1
ATOM 724 O O . THR A 1 91 ? -14.589 1.144 28.110 1.00 56.53 91 THR A O 1
ATOM 727 N N . LEU A 1 92 ? -13.603 2.575 26.696 1.00 54.81 92 LEU A N 1
ATOM 728 C CA . LEU A 1 92 ? -13.074 3.482 27.734 1.00 54.81 92 LEU A CA 1
ATOM 729 C C . LEU A 1 92 ? -13.956 4.715 27.991 1.00 54.81 92 LEU A C 1
ATOM 731 O O . LEU A 1 92 ? -13.814 5.349 29.027 1.00 54.81 92 LEU A O 1
ATOM 735 N N . ASN A 1 93 ? -14.837 5.060 27.050 1.00 48.84 93 ASN A N 1
ATOM 736 C CA . ASN A 1 93 ? -15.788 6.175 27.166 1.00 48.84 93 ASN A CA 1
ATOM 737 C C . ASN A 1 93 ? -17.223 5.696 27.465 1.00 48.84 93 ASN A C 1
ATOM 739 O O . ASN A 1 93 ? -18.177 6.424 27.190 1.00 48.84 93 ASN A O 1
ATOM 743 N N . GLY A 1 94 ? -17.370 4.455 27.931 1.00 39.78 94 GLY A N 1
ATOM 744 C CA . GLY A 1 94 ? -18.634 3.855 28.358 1.00 39.78 94 GLY A CA 1
ATOM 745 C C . GLY A 1 94 ? -18.618 3.575 29.847 1.00 39.78 94 GLY A C 1
ATOM 746 O O . GLY A 1 94 ? -17.515 3.286 30.360 1.00 39.78 94 GLY A O 1
#

Secondary structure (DSSP, 8-state):
---PPPPPPEEEEEEETTEEEEEEEE-SSTTSPPEEEEEEEETTEEEEEEGGGSS-EEEEES-HHHHHHHHHHHHHHHHHHHHHHHHHHHHH--